Protein AF-A0A2S9G0G1-F1 (afdb_monomer_lite)

pLDDT: mean 94.13, std 5.35, range [69.38, 98.38]

Radius of gyration: 12.31 Å; chains: 1; bounding box: 27×34×29 Å

Secondary structure (DSSP, 8-state):
--HHHHHHHHHHHHHHHHHTT-HHHHHHTS-TT-EETTSSS-EESHHHHHHHHHTSPTT---------

Sequence (68 aa):
MDAAEVVTRVMDEWKAGIDTHDPGRGAGAFTEDAVFQGLRPYGVGGQAVADYYDSQPEGMTVTYRILE

Structure (mmCIF, N/CA/C/O backbone):
data_AF-A0A2S9G0G1-F1
#
_entry.id   AF-A0A2S9G0G1-F1
#
loop_
_atom_site.group_PDB
_atom_site.id
_atom_site.type_symbol
_atom_site.label_atom_id
_atom_site.label_alt_id
_atom_site.label_comp_id
_atom_site.label_asym_id
_atom_site.label_entity_id
_atom_site.label_seq_id
_atom_site.pdbx_PDB_ins_code
_atom_site.Cartn_x
_atom_site.Cartn_y
_atom_site.Cartn_z
_atom_site.occupancy
_atom_site.B_iso_or_equiv
_atom_site.auth_seq_id
_atom_site.auth_comp_id
_atom_site.auth_asym_id
_atom_site.auth_atom_id
_atom_site.pdbx_PDB_model_num
ATOM 1 N N . MET A 1 1 ? 9.342 -18.903 -11.958 1.00 69.38 1 MET A N 1
ATOM 2 C CA . MET A 1 1 ? 8.313 -17.911 -11.630 1.00 69.38 1 MET A CA 1
ATOM 3 C C . MET A 1 1 ? 8.454 -16.811 -12.652 1.00 69.38 1 MET A C 1
ATOM 5 O O . MET A 1 1 ? 9.565 -16.302 -12.783 1.00 69.38 1 MET A O 1
ATOM 9 N N . ASP A 1 2 ? 7.424 -16.560 -13.447 1.00 92.81 2 ASP A N 1
ATOM 10 C CA . ASP A 1 2 ? 7.434 -15.441 -14.391 1.00 92.81 2 ASP A CA 1
ATOM 11 C C . ASP A 1 2 ? 7.134 -14.109 -13.673 1.00 92.81 2 ASP A C 1
ATOM 13 O O . ASP A 1 2 ? 6.845 -14.076 -12.473 1.00 92.81 2 ASP A O 1
ATOM 17 N N . ALA A 1 3 ? 7.269 -12.988 -14.386 1.00 92.50 3 ALA A N 1
ATOM 18 C CA . ALA A 1 3 ? 7.048 -11.667 -13.801 1.00 92.50 3 ALA A CA 1
ATOM 19 C C . ALA A 1 3 ? 5.587 -11.456 -13.363 1.00 92.50 3 ALA A C 1
ATOM 21 O O . ALA A 1 3 ? 5.348 -10.836 -12.327 1.00 92.50 3 ALA A O 1
ATOM 22 N N . ALA A 1 4 ? 4.620 -11.996 -14.109 1.00 93.44 4 ALA A N 1
ATOM 23 C CA . ALA A 1 4 ? 3.203 -11.861 -13.795 1.00 93.44 4 ALA A CA 1
ATOM 24 C C . ALA A 1 4 ? 2.844 -12.617 -12.507 1.00 93.44 4 ALA A C 1
ATOM 26 O O . ALA A 1 4 ? 2.106 -12.097 -11.669 1.00 93.44 4 ALA A O 1
ATOM 27 N N . GLU A 1 5 ? 3.421 -13.799 -12.289 1.00 95.38 5 GLU A N 1
ATOM 28 C CA . GLU A 1 5 ? 3.278 -14.574 -11.057 1.00 95.38 5 GLU A CA 1
ATOM 29 C C . GLU A 1 5 ? 3.845 -13.828 -9.842 1.00 95.38 5 GLU A C 1
ATOM 31 O O . GLU A 1 5 ? 3.231 -13.842 -8.773 1.00 95.38 5 GLU A O 1
ATOM 36 N N . VAL A 1 6 ? 4.997 -13.162 -9.988 1.00 95.31 6 VAL A N 1
ATOM 37 C CA . VAL A 1 6 ? 5.585 -12.353 -8.907 1.00 95.31 6 VAL A CA 1
ATOM 38 C C . VAL A 1 6 ? 4.673 -11.177 -8.564 1.00 95.31 6 VAL A C 1
ATOM 40 O O . VAL A 1 6 ? 4.349 -10.982 -7.393 1.00 95.31 6 VAL A O 1
ATOM 43 N N . VAL A 1 7 ? 4.213 -10.429 -9.572 1.00 95.31 7 VAL A N 1
ATOM 44 C CA . VAL A 1 7 ? 3.316 -9.281 -9.363 1.00 95.31 7 VAL A CA 1
ATOM 45 C C . VAL A 1 7 ? 1.997 -9.727 -8.734 1.00 95.31 7 VAL A C 1
ATOM 47 O O . VAL A 1 7 ? 1.544 -9.097 -7.785 1.00 95.31 7 VAL A O 1
ATOM 50 N N . THR A 1 8 ? 1.417 -10.841 -9.190 1.00 96.75 8 THR A N 1
ATOM 51 C CA . THR A 1 8 ? 0.175 -11.394 -8.620 1.00 96.75 8 THR A CA 1
ATOM 52 C C . THR A 1 8 ? 0.322 -11.658 -7.126 1.00 96.75 8 THR A C 1
ATOM 54 O O . THR A 1 8 ? -0.497 -11.200 -6.340 1.00 96.75 8 THR A O 1
ATOM 57 N N . ARG A 1 9 ? 1.408 -12.314 -6.703 1.00 96.44 9 ARG A N 1
ATOM 58 C CA . ARG A 1 9 ? 1.634 -12.624 -5.281 1.00 96.44 9 ARG A CA 1
ATOM 59 C C . ARG A 1 9 ? 1.774 -11.374 -4.416 1.00 96.44 9 ARG A C 1
ATOM 61 O O . ARG A 1 9 ? 1.235 -11.338 -3.315 1.00 96.44 9 ARG A O 1
ATOM 68 N N . VAL A 1 10 ? 2.486 -10.358 -4.906 1.00 96.25 10 VAL A N 1
ATOM 69 C CA . VAL A 1 10 ? 2.638 -9.081 -4.188 1.00 96.25 10 VAL A CA 1
ATOM 70 C C . VAL A 1 10 ? 1.290 -8.364 -4.080 1.00 96.25 10 VAL A C 1
ATOM 72 O O . VAL A 1 10 ? 0.929 -7.885 -3.007 1.00 96.25 10 VAL A O 1
ATOM 75 N N . MET A 1 11 ? 0.518 -8.334 -5.168 1.00 97.56 11 MET A N 1
ATOM 76 C CA . MET A 1 11 ? -0.798 -7.693 -5.195 1.00 97.56 11 MET A CA 1
ATOM 77 C C . MET A 1 11 ? -1.837 -8.433 -4.342 1.00 97.56 11 MET A C 1
ATOM 79 O O . MET A 1 11 ? -2.687 -7.782 -3.736 1.00 97.56 11 MET A O 1
ATOM 83 N N . ASP A 1 12 ? -1.761 -9.762 -4.248 1.00 97.94 12 ASP A N 1
ATOM 84 C CA . ASP A 1 12 ? -2.603 -10.562 -3.352 1.00 97.94 12 ASP A CA 1
ATOM 85 C C . ASP A 1 12 ? -2.324 -10.254 -1.880 1.00 97.94 12 ASP A C 1
ATOM 87 O O . ASP A 1 12 ? -3.264 -10.097 -1.100 1.00 97.94 12 ASP A O 1
ATOM 91 N N . GLU A 1 13 ? -1.053 -10.116 -1.497 1.00 97.88 13 GLU A N 1
ATOM 92 C CA . GLU A 1 13 ? -0.675 -9.779 -0.122 1.00 97.88 13 GLU A CA 1
ATOM 93 C C . GLU A 1 13 ? -1.131 -8.367 0.257 1.00 97.88 13 GLU A C 1
ATOM 95 O O . GLU A 1 13 ? -1.739 -8.156 1.309 1.00 97.88 13 GLU A O 1
ATOM 100 N N . TRP A 1 14 ? -0.927 -7.415 -0.655 1.00 97.69 14 TRP A N 1
ATOM 101 C CA . TRP A 1 14 ? -1.425 -6.052 -0.518 1.00 97.69 14 TRP A CA 1
ATOM 102 C C . TRP A 1 14 ? -2.956 -5.999 -0.384 1.00 97.69 14 TRP A C 1
ATOM 104 O O . TRP A 1 14 ? -3.477 -5.363 0.537 1.00 97.69 14 TRP A O 1
ATOM 114 N N . LYS A 1 15 ? -3.688 -6.705 -1.260 1.00 98.38 15 LYS A N 1
ATOM 115 C CA . LYS A 1 15 ? -5.154 -6.807 -1.198 1.00 98.38 15 LYS A CA 1
ATOM 116 C C . LYS A 1 15 ? -5.603 -7.384 0.138 1.00 98.38 15 LYS A C 1
ATOM 118 O O . LYS A 1 15 ? -6.546 -6.871 0.734 1.00 98.38 15 LYS A O 1
ATOM 123 N N . ALA A 1 16 ? -4.943 -8.440 0.602 1.00 98.25 16 ALA A N 1
ATOM 124 C CA . ALA A 1 16 ? -5.316 -9.096 1.838 1.00 98.25 16 ALA A CA 1
ATOM 125 C C . ALA A 1 16 ? -5.120 -8.179 3.055 1.00 98.25 16 ALA A C 1
ATOM 127 O O . ALA A 1 16 ? -5.979 -8.179 3.928 1.00 98.25 16 ALA A O 1
ATOM 1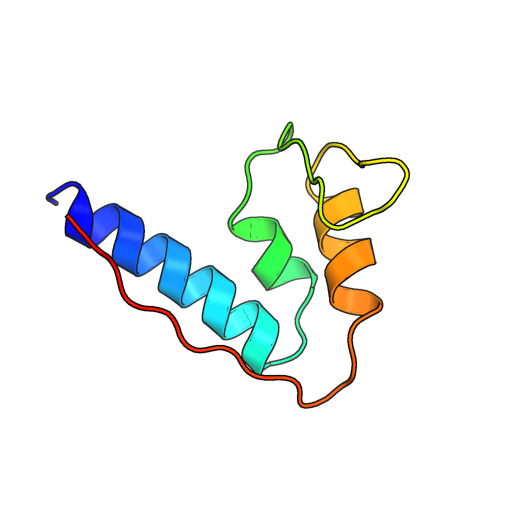28 N N . GLY A 1 17 ? -4.062 -7.357 3.085 1.00 97.81 17 GLY A N 1
ATOM 129 C CA . GLY A 1 17 ? -3.880 -6.329 4.118 1.00 97.81 17 GLY A CA 1
ATOM 130 C C . GLY A 1 17 ? -5.003 -5.287 4.137 1.00 97.81 17 GLY A C 1
ATOM 131 O O . GLY A 1 17 ? -5.495 -4.935 5.206 1.00 97.81 17 GLY A O 1
ATOM 132 N N . ILE A 1 18 ? -5.474 -4.843 2.967 1.00 97.38 18 ILE A N 1
ATOM 133 C CA . ILE A 1 18 ? -6.612 -3.913 2.878 1.00 97.38 18 ILE A CA 1
ATOM 134 C C . ILE A 1 18 ? -7.909 -4.581 3.342 1.00 97.38 18 ILE A C 1
ATOM 136 O O . ILE A 1 18 ? -8.591 -4.041 4.208 1.00 97.38 18 ILE A O 1
ATOM 140 N N . ASP A 1 19 ? -8.234 -5.755 2.796 1.00 98.31 19 ASP A N 1
ATOM 141 C CA . ASP A 1 19 ? -9.500 -6.444 3.065 1.00 98.31 19 ASP A CA 1
ATOM 142 C C . ASP A 1 19 ? -9.672 -6.813 4.547 1.00 98.31 19 ASP A C 1
ATOM 144 O O . ASP A 1 19 ? -10.800 -6.885 5.037 1.00 98.31 19 ASP A O 1
ATOM 148 N N . THR A 1 20 ? -8.571 -7.068 5.262 1.00 97.88 20 THR A N 1
ATOM 149 C CA . THR A 1 20 ? -8.594 -7.373 6.700 1.00 97.88 20 THR A CA 1
ATOM 150 C C . THR A 1 20 ? -8.347 -6.159 7.589 1.00 97.88 20 THR A C 1
ATOM 152 O O . THR A 1 20 ? -8.301 -6.333 8.803 1.00 97.88 20 THR A O 1
ATOM 155 N N . HIS A 1 21 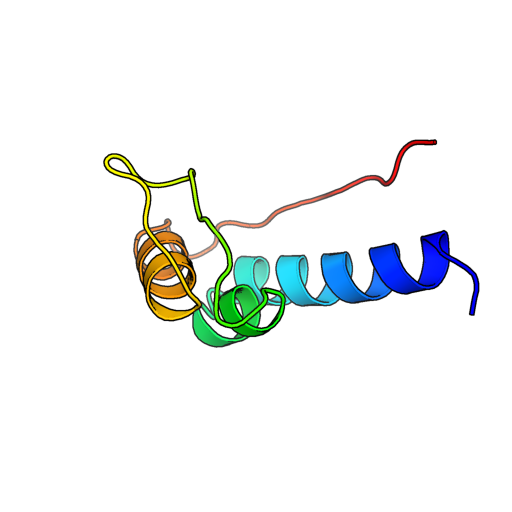? -8.171 -4.964 7.014 1.00 97.62 21 HIS A N 1
ATOM 156 C CA . HIS A 1 21 ? -7.744 -3.761 7.732 1.00 97.62 21 HIS A CA 1
ATOM 157 C C . HIS A 1 21 ? -6.512 -4.037 8.622 1.00 97.62 21 HIS A C 1
ATOM 159 O O . HIS A 1 21 ? -6.504 -3.767 9.819 1.00 97.62 21 HIS A O 1
ATOM 165 N N . ASP A 1 22 ? -5.477 -4.642 8.026 1.00 98.00 22 ASP A N 1
ATOM 166 C CA . ASP A 1 22 ? -4.167 -4.888 8.639 1.00 98.00 22 ASP A CA 1
ATOM 167 C C . ASP A 1 22 ? -3.117 -3.986 7.959 1.00 98.00 22 ASP A C 1
ATOM 169 O O . ASP A 1 22 ? -2.539 -4.356 6.924 1.00 98.00 22 ASP A O 1
ATOM 173 N N . PRO A 1 23 ? -2.862 -2.781 8.509 1.00 96.62 23 PRO A N 1
ATOM 174 C CA . PRO A 1 23 ? -1.924 -1.829 7.921 1.00 96.62 23 PRO A CA 1
ATOM 175 C C . PRO A 1 23 ? -0.489 -2.356 7.869 1.00 96.62 23 PRO A C 1
ATOM 177 O O . PRO A 1 23 ? 0.257 -2.014 6.952 1.00 96.62 23 PRO A O 1
ATOM 180 N N . GLY A 1 24 ? -0.101 -3.212 8.822 1.00 97.00 24 GLY A N 1
ATOM 181 C CA . GLY A 1 24 ? 1.229 -3.817 8.867 1.00 97.00 24 GLY A CA 1
ATOM 182 C C . GLY A 1 24 ? 1.441 -4.789 7.712 1.00 97.00 24 GLY A C 1
ATOM 183 O O . GLY A 1 24 ? 2.470 -4.741 7.038 1.00 97.00 24 GLY A O 1
ATOM 184 N N . ARG A 1 25 ? 0.431 -5.614 7.423 1.00 97.25 25 ARG A N 1
ATOM 185 C CA . ARG A 1 25 ? 0.426 -6.501 6.257 1.00 97.25 25 ARG A CA 1
ATOM 186 C C . ARG A 1 25 ? 0.473 -5.723 4.944 1.00 97.25 25 ARG A C 1
ATOM 188 O O . ARG A 1 25 ? 1.276 -6.044 4.072 1.00 97.25 25 ARG A O 1
ATOM 195 N N . GLY A 1 26 ? -0.328 -4.661 4.832 1.00 95.12 26 GLY A N 1
ATOM 196 C CA . GLY A 1 26 ? -0.303 -3.764 3.675 1.00 95.12 26 GLY A CA 1
ATOM 197 C C . GLY A 1 26 ? 1.069 -3.115 3.461 1.00 95.12 26 GLY A C 1
ATOM 198 O O . GLY A 1 26 ? 1.577 -3.107 2.341 1.00 95.12 26 GLY A O 1
ATOM 199 N N . ALA A 1 27 ? 1.702 -2.629 4.532 1.00 96.00 27 ALA A N 1
ATOM 200 C CA . ALA A 1 27 ? 3.038 -2.037 4.492 1.00 96.00 27 ALA A CA 1
ATOM 201 C C . ALA A 1 27 ? 4.146 -3.055 4.168 1.00 96.00 27 ALA A C 1
ATOM 203 O O . ALA A 1 27 ? 5.121 -2.697 3.511 1.00 96.00 27 ALA A O 1
ATOM 204 N N . GLY A 1 28 ? 3.990 -4.322 4.562 1.00 96.44 28 GLY A N 1
ATOM 205 C CA . GLY A 1 28 ? 4.951 -5.396 4.281 1.00 96.44 28 GLY A CA 1
ATOM 206 C C . GLY A 1 28 ? 5.129 -5.727 2.793 1.00 96.44 28 GLY A C 1
ATOM 207 O O . GLY A 1 28 ? 6.129 -6.337 2.420 1.00 96.44 28 GLY A O 1
ATOM 208 N N . ALA A 1 29 ? 4.201 -5.298 1.931 1.00 95.56 29 ALA A N 1
ATOM 209 C CA . ALA A 1 29 ? 4.327 -5.422 0.478 1.00 95.56 29 ALA A CA 1
ATOM 210 C C . ALA A 1 29 ? 5.261 -4.364 -0.156 1.00 95.56 29 ALA A C 1
ATOM 212 O O . ALA A 1 29 ? 5.536 -4.428 -1.355 1.00 95.56 29 ALA A O 1
ATOM 213 N N . PHE A 1 30 ? 5.742 -3.391 0.624 1.00 95.31 30 PHE A N 1
ATOM 214 C CA . PHE A 1 30 ? 6.580 -2.282 0.166 1.00 95.31 30 PHE A CA 1
ATOM 215 C C . PHE A 1 30 ? 8.040 -2.455 0.602 1.00 95.31 30 PHE A C 1
ATOM 217 O O . PHE A 1 30 ? 8.343 -3.128 1.586 1.00 95.31 30 PHE A O 1
ATOM 224 N N . THR A 1 31 ? 8.963 -1.816 -0.123 1.00 95.62 31 THR A N 1
ATOM 225 C CA . THR A 1 31 ? 10.367 -1.725 0.300 1.00 95.62 31 THR A CA 1
ATOM 226 C C . THR A 1 31 ? 10.523 -0.764 1.480 1.00 95.62 31 THR A C 1
ATOM 228 O O . THR A 1 31 ? 9.696 0.125 1.697 1.00 95.62 31 THR A O 1
ATOM 231 N N . GLU A 1 32 ? 11.613 -0.911 2.237 1.00 94.44 32 GLU A N 1
ATOM 232 C CA . GLU A 1 32 ? 11.908 -0.079 3.415 1.00 94.44 32 GLU A CA 1
ATOM 233 C C . GLU A 1 32 ? 11.977 1.426 3.095 1.00 94.44 32 GLU A C 1
ATOM 235 O O . GLU A 1 32 ? 11.707 2.256 3.961 1.00 94.44 32 GLU A O 1
ATOM 240 N N . ASP A 1 33 ? 12.299 1.777 1.850 1.00 95.75 33 ASP A N 1
ATOM 241 C CA . ASP A 1 33 ? 12.466 3.132 1.324 1.00 95.75 33 ASP A CA 1
ATOM 242 C C . ASP A 1 33 ? 11.346 3.561 0.358 1.00 95.75 33 ASP A C 1
ATOM 244 O O . ASP A 1 33 ? 11.486 4.552 -0.364 1.00 95.75 33 ASP A O 1
ATOM 248 N N . ALA A 1 34 ? 10.223 2.836 0.334 1.00 95.00 34 ALA A N 1
ATOM 249 C CA . ALA A 1 34 ? 9.133 3.112 -0.591 1.00 95.00 34 ALA A CA 1
ATOM 250 C C . ALA A 1 34 ? 8.609 4.549 -0.451 1.00 95.00 34 ALA A C 1
ATOM 252 O O . ALA A 1 34 ? 8.208 4.988 0.628 1.00 95.00 34 ALA A O 1
ATOM 253 N N . VAL A 1 35 ? 8.563 5.280 -1.566 1.00 94.50 35 VAL A N 1
ATOM 254 C CA . VAL A 1 35 ? 7.927 6.600 -1.626 1.00 94.50 35 VAL A CA 1
ATOM 2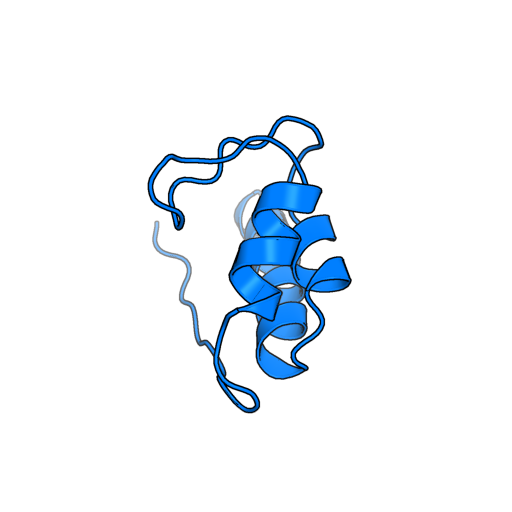55 C C . VAL A 1 35 ? 6.420 6.408 -1.749 1.00 94.50 35 VAL A C 1
ATOM 257 O O . VAL A 1 35 ? 5.929 5.922 -2.768 1.00 94.50 35 VAL A O 1
ATOM 260 N N . PHE A 1 36 ? 5.675 6.828 -0.729 1.00 92.38 36 PHE A N 1
ATOM 261 C CA . PHE A 1 36 ? 4.230 6.659 -0.668 1.00 92.38 36 PHE A CA 1
ATOM 262 C C . PHE A 1 36 ? 3.493 7.983 -0.894 1.00 92.38 36 PHE A C 1
ATOM 264 O O . PHE A 1 36 ? 3.487 8.882 -0.051 1.00 92.38 36 PHE A O 1
ATOM 271 N N . GLN A 1 37 ? 2.851 8.099 -2.059 1.00 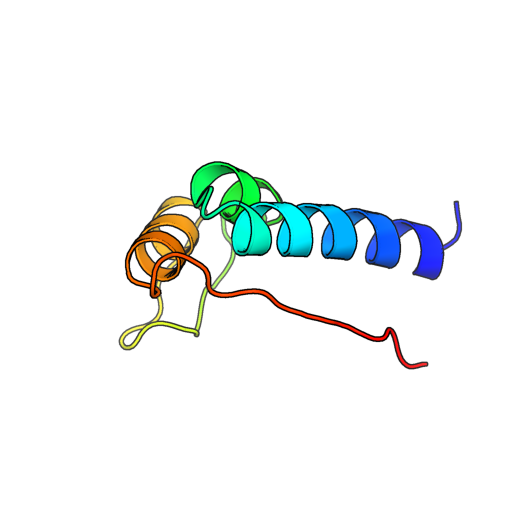89.69 37 GLN A N 1
ATOM 272 C CA . GLN A 1 37 ? 2.200 9.330 -2.526 1.00 89.69 37 GLN A CA 1
ATOM 273 C C . GLN A 1 37 ? 0.689 9.391 -2.243 1.00 89.69 37 GLN A C 1
ATOM 275 O O . GLN A 1 37 ? 0.036 10.350 -2.650 1.00 89.69 37 GLN A O 1
ATOM 280 N N . GLY A 1 38 ? 0.127 8.398 -1.539 1.00 78.31 38 GLY A N 1
ATOM 281 C CA . GLY A 1 38 ? -1.276 8.422 -1.100 1.00 78.31 38 GLY A CA 1
ATOM 282 C C . GLY A 1 38 ? -1.565 9.479 -0.024 1.00 78.31 38 GLY A C 1
ATOM 283 O O . GLY A 1 38 ? -2.712 9.883 0.148 1.00 78.31 38 GLY A O 1
ATOM 284 N N . LEU A 1 39 ? -0.522 9.970 0.657 1.00 75.81 39 LEU A N 1
ATOM 285 C CA . LEU A 1 39 ? -0.577 11.062 1.631 1.00 75.81 39 LEU A CA 1
ATOM 286 C C . LEU A 1 39 ? -0.136 12.395 1.006 1.00 75.81 39 LEU A C 1
ATOM 288 O O . LEU A 1 39 ? 0.655 12.442 0.059 1.00 75.81 39 LEU A O 1
ATOM 292 N N . ARG A 1 40 ? -0.626 13.511 1.563 1.00 81.25 40 ARG A N 1
ATOM 293 C CA . ARG A 1 40 ? -0.132 14.863 1.259 1.00 81.25 40 ARG A CA 1
ATOM 294 C C . ARG A 1 40 ? 0.241 15.581 2.563 1.00 81.25 40 ARG A C 1
ATOM 296 O O . ARG A 1 40 ? -0.667 15.882 3.334 1.00 81.25 40 ARG A O 1
ATOM 303 N N . PRO A 1 41 ? 1.531 15.915 2.788 1.00 86.94 41 PRO A N 1
ATOM 304 C CA . PRO A 1 41 ? 2.705 15.588 1.957 1.00 86.94 41 PRO A CA 1
ATOM 305 C C . PRO A 1 41 ? 2.940 14.070 1.829 1.00 86.94 41 PRO A C 1
ATOM 307 O O . PRO A 1 41 ? 2.392 13.301 2.611 1.00 86.94 41 PRO A O 1
ATOM 310 N N . TYR A 1 42 ? 3.717 13.644 0.824 1.00 92.44 42 TYR A N 1
ATOM 311 C CA . TYR A 1 42 ? 4.070 12.226 0.672 1.00 92.44 42 TYR A CA 1
ATOM 312 C C . TYR A 1 42 ? 4.909 11.752 1.867 1.00 92.44 42 TYR A C 1
ATOM 314 O O . TYR A 1 42 ? 5.584 12.558 2.513 1.00 92.44 42 TYR A O 1
ATOM 322 N N . GLY A 1 43 ? 4.899 10.446 2.126 1.00 93.50 43 GLY A N 1
ATOM 323 C CA . GLY A 1 43 ? 5.759 9.812 3.125 1.00 93.50 43 GLY A CA 1
ATOM 324 C C . GLY A 1 43 ? 6.761 8.842 2.500 1.00 93.50 43 GLY A C 1
ATOM 325 O O . GLY A 1 43 ? 6.664 8.515 1.316 1.00 93.50 43 GLY A O 1
ATOM 326 N N . VAL A 1 44 ? 7.745 8.404 3.287 1.00 96.00 44 VAL A N 1
ATOM 327 C CA . VAL A 1 44 ? 8.769 7.436 2.866 1.00 96.00 44 VAL A CA 1
ATOM 328 C C . VAL A 1 44 ? 8.853 6.307 3.889 1.00 96.00 44 VAL A C 1
ATOM 330 O O . VAL A 1 44 ? 8.893 6.566 5.092 1.00 96.00 44 VAL A O 1
ATOM 333 N N . GLY A 1 45 ? 8.906 5.074 3.391 1.00 95.62 45 GLY A N 1
ATOM 334 C CA . GLY A 1 45 ? 9.071 3.849 4.163 1.00 95.62 45 GLY A CA 1
ATOM 335 C C . GLY A 1 45 ? 7.776 3.265 4.726 1.00 95.62 45 GLY A C 1
ATOM 336 O O . GLY A 1 45 ? 6.705 3.873 4.665 1.00 95.62 45 GLY A O 1
ATOM 337 N N . GLY A 1 46 ? 7.885 2.057 5.285 1.00 95.25 46 GLY A N 1
ATOM 338 C CA . GLY A 1 46 ? 6.736 1.240 5.697 1.00 95.25 46 GLY A CA 1
ATOM 339 C C . GLY A 1 46 ? 5.800 1.910 6.709 1.00 95.25 46 GLY A C 1
ATOM 340 O O . GLY A 1 46 ? 4.590 1.733 6.610 1.00 95.25 46 GLY A O 1
ATOM 341 N N . GLN A 1 47 ? 6.318 2.740 7.623 1.00 94.88 47 GLN A N 1
ATOM 342 C CA . GLN A 1 47 ? 5.475 3.456 8.591 1.00 94.88 47 GLN A CA 1
ATOM 343 C C . GLN A 1 47 ? 4.506 4.421 7.898 1.00 94.88 47 GLN A C 1
ATOM 345 O O . GLN A 1 47 ? 3.328 4.435 8.225 1.00 94.88 47 GLN A O 1
ATOM 350 N N . ALA A 1 48 ? 4.966 5.170 6.890 1.00 94.75 48 ALA A N 1
ATOM 351 C CA . ALA A 1 48 ? 4.096 6.087 6.157 1.00 94.75 48 ALA A CA 1
ATOM 352 C C . ALA A 1 48 ? 2.991 5.353 5.379 1.00 94.75 48 ALA A C 1
ATOM 354 O O . ALA A 1 48 ? 1.888 5.874 5.218 1.00 94.75 48 ALA A O 1
ATOM 355 N N . VAL A 1 49 ? 3.289 4.146 4.893 1.00 95.56 49 VAL A N 1
ATOM 356 C CA . VAL A 1 49 ? 2.309 3.274 4.237 1.00 95.56 49 VAL A CA 1
ATOM 357 C C . VAL A 1 49 ? 1.283 2.761 5.251 1.00 95.56 49 VAL A C 1
ATOM 359 O O . VAL A 1 49 ? 0.082 2.828 4.992 1.00 95.56 49 VAL A O 1
ATOM 362 N N . ALA A 1 50 ? 1.746 2.283 6.409 1.00 95.81 50 ALA A N 1
ATOM 363 C CA . ALA A 1 50 ? 0.883 1.796 7.479 1.00 95.81 50 ALA A CA 1
ATOM 364 C C . ALA A 1 50 ? -0.041 2.908 7.997 1.00 95.81 50 ALA A C 1
ATOM 366 O O . ALA A 1 50 ? -1.250 2.713 8.025 1.00 95.81 50 AL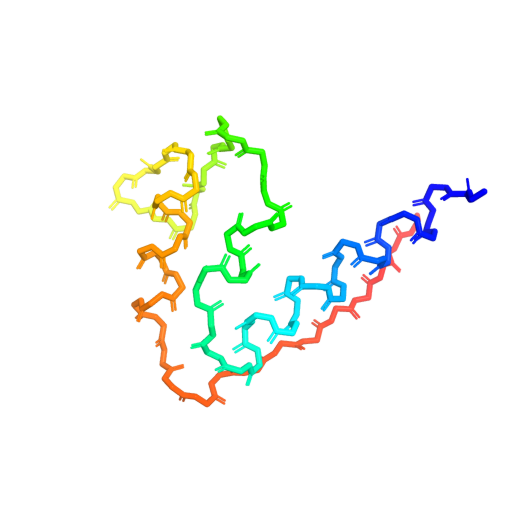A A O 1
ATOM 367 N N . ASP A 1 51 ? 0.496 4.094 8.296 1.00 94.88 51 ASP A N 1
ATOM 368 C CA . ASP A 1 51 ? -0.283 5.251 8.760 1.00 94.88 51 ASP A CA 1
ATOM 369 C C . ASP A 1 51 ? -1.383 5.634 7.755 1.00 94.88 51 ASP A C 1
ATOM 371 O O . ASP A 1 51 ? -2.502 5.989 8.132 1.00 94.88 51 ASP A O 1
ATOM 375 N N . TYR A 1 52 ? -1.096 5.533 6.451 1.00 94.00 52 TYR A N 1
ATOM 376 C CA . TYR A 1 52 ? -2.108 5.757 5.424 1.00 94.00 52 TYR A CA 1
ATOM 377 C C . TYR A 1 52 ? -3.230 4.719 5.473 1.00 94.00 52 TYR A C 1
ATOM 379 O O . TYR A 1 52 ? -4.397 5.113 5.432 1.00 94.00 52 TYR A O 1
ATOM 387 N N . TYR A 1 53 ? -2.903 3.425 5.529 1.00 94.88 53 TYR A N 1
ATOM 388 C CA . TYR A 1 53 ? -3.916 2.366 5.531 1.00 94.88 53 TYR A CA 1
ATOM 389 C C . TYR A 1 53 ? -4.714 2.304 6.837 1.00 94.88 53 TYR A C 1
ATOM 391 O O . TYR A 1 53 ? -5.917 2.064 6.776 1.00 94.88 53 TYR A O 1
ATOM 399 N N . ASP A 1 54 ? -4.089 2.610 7.975 1.00 95.69 54 ASP A N 1
ATOM 400 C CA . ASP A 1 54 ? -4.749 2.750 9.281 1.00 95.69 54 ASP A CA 1
ATOM 401 C C . ASP A 1 54 ? -5.782 3.889 9.273 1.00 95.69 54 ASP A C 1
ATOM 403 O O . ASP A 1 54 ? -6.861 3.782 9.845 1.00 95.69 54 ASP A O 1
ATOM 407 N N . SER A 1 55 ? -5.510 4.968 8.526 1.00 93.56 55 SER A N 1
ATOM 408 C CA . SER A 1 55 ? -6.463 6.076 8.366 1.00 93.56 55 SER A CA 1
ATOM 409 C C . SER A 1 55 ? -7.650 5.788 7.432 1.00 93.56 55 SER A C 1
ATOM 411 O O . SER A 1 55 ? -8.533 6.641 7.293 1.00 93.56 55 SER A O 1
ATOM 413 N N . GLN A 1 56 ? -7.685 4.633 6.756 1.00 94.12 56 GLN A N 1
ATOM 414 C CA . GLN A 1 56 ? -8.790 4.284 5.857 1.00 94.12 56 GLN A CA 1
ATOM 415 C C . GLN A 1 56 ? -9.988 3.714 6.631 1.00 94.12 56 GLN A C 1
ATOM 417 O O . GLN A 1 56 ? -9.826 3.208 7.736 1.00 94.12 56 GLN A O 1
ATOM 422 N N . PRO A 1 57 ? -11.212 3.760 6.076 1.00 95.06 57 PRO A N 1
ATOM 423 C CA . PRO A 1 57 ? -12.375 3.196 6.752 1.00 95.06 57 PRO A CA 1
ATOM 424 C C . PRO A 1 57 ? -12.239 1.692 7.026 1.00 95.06 57 PRO A C 1
ATOM 426 O O . PRO A 1 57 ? -11.824 0.925 6.152 1.00 95.06 57 PRO A O 1
ATOM 429 N N . GLU A 1 58 ? -12.692 1.259 8.203 1.00 94.12 58 GLU A N 1
ATOM 430 C CA . GLU A 1 58 ? -12.900 -0.162 8.486 1.00 94.12 58 GLU A CA 1
ATOM 431 C C . GLU A 1 58 ? -13.881 -0.782 7.474 1.00 94.12 58 GLU A C 1
ATOM 433 O O . GLU A 1 58 ? -14.862 -0.160 7.055 1.00 94.12 58 GLU A O 1
ATOM 438 N N . GLY A 1 59 ? -13.621 -2.028 7.072 1.00 96.00 59 GLY A N 1
ATOM 439 C CA . GLY A 1 59 ? -14.455 -2.762 6.113 1.00 96.00 59 GLY A CA 1
ATOM 440 C C . GLY A 1 59 ? -14.276 -2.352 4.646 1.00 96.00 59 GLY A C 1
ATOM 441 O O . GLY A 1 59 ? -14.969 -2.889 3.777 1.00 96.00 59 GLY A O 1
ATOM 442 N N . MET A 1 60 ? -13.356 -1.430 4.340 1.00 96.62 60 MET A N 1
ATOM 443 C CA . MET A 1 60 ? -12.935 -1.165 2.965 1.00 96.62 60 MET A CA 1
ATOM 444 C C . MET A 1 60 ? -12.301 -2.422 2.350 1.00 96.62 60 MET A C 1
ATOM 446 O O . MET A 1 60 ? -11.496 -3.097 2.979 1.00 96.62 60 MET A O 1
ATOM 450 N N . THR A 1 61 ? -12.645 -2.723 1.098 1.00 97.69 61 THR A N 1
ATOM 451 C CA . THR A 1 61 ? -12.060 -3.834 0.330 1.00 97.69 61 THR A CA 1
ATOM 452 C C . THR A 1 61 ? -11.584 -3.338 -1.026 1.00 97.69 61 THR A C 1
ATOM 454 O O . THR A 1 61 ? -12.010 -2.278 -1.497 1.00 97.69 61 THR A O 1
ATOM 457 N N . VAL A 1 62 ? -10.701 -4.100 -1.674 1.00 97.12 62 VAL A N 1
ATOM 458 C CA . VAL A 1 62 ? -10.145 -3.719 -2.979 1.00 97.12 62 VAL A CA 1
ATOM 459 C C . VAL A 1 62 ? -10.148 -4.871 -3.973 1.00 97.12 62 VAL A C 1
ATOM 461 O O . VAL A 1 62 ? -10.003 -6.033 -3.614 1.00 97.12 62 VAL A O 1
ATOM 464 N N . THR A 1 63 ? -10.279 -4.570 -5.260 1.00 97.88 63 THR A N 1
ATOM 465 C CA . THR A 1 63 ? -10.063 -5.539 -6.343 1.00 97.88 63 THR A CA 1
ATOM 466 C C . THR A 1 63 ? -9.036 -4.991 -7.312 1.00 97.88 63 THR A C 1
ATOM 468 O O . THR A 1 63 ? -9.037 -3.791 -7.581 1.00 97.88 63 THR A O 1
ATOM 471 N N . TYR A 1 64 ? -8.210 -5.860 -7.884 1.00 96.88 64 TYR A N 1
ATOM 472 C CA . TYR A 1 64 ? -7.232 -5.474 -8.891 1.00 96.88 64 TYR A CA 1
ATOM 473 C C . TYR A 1 64 ? -7.294 -6.414 -10.100 1.00 96.88 64 TYR A C 1
ATOM 475 O O . TYR A 1 64 ? -7.794 -7.537 -10.021 1.00 96.88 64 TYR A O 1
ATOM 483 N N . ARG A 1 65 ? -6.788 -5.932 -11.234 1.00 95.75 65 ARG A N 1
ATOM 484 C CA . ARG A 1 65 ? -6.527 -6.718 -12.443 1.00 95.75 65 ARG A CA 1
ATOM 485 C C . ARG A 1 65 ? -5.157 -6.305 -12.968 1.00 95.75 65 ARG A C 1
ATOM 487 O O . ARG A 1 65 ? -4.916 -5.113 -13.135 1.00 95.75 65 ARG A O 1
ATOM 494 N N . ILE A 1 66 ? -4.294 -7.278 -13.240 1.00 92.88 66 ILE A N 1
ATOM 495 C CA . ILE A 1 66 ? -3.010 -7.045 -13.911 1.00 92.88 66 ILE A CA 1
ATOM 496 C C . ILE A 1 66 ? -3.279 -6.854 -15.408 1.00 92.88 66 ILE A C 1
ATOM 498 O O . ILE A 1 66 ? -4.072 -7.595 -15.992 1.00 92.88 66 ILE A O 1
ATOM 502 N N . LEU A 1 67 ? -2.663 -5.830 -15.996 1.00 92.31 67 LEU A N 1
ATOM 503 C CA . LEU A 1 67 ? -2.723 -5.507 -17.423 1.00 92.31 67 LEU A CA 1
ATOM 504 C C . LEU A 1 67 ? -1.312 -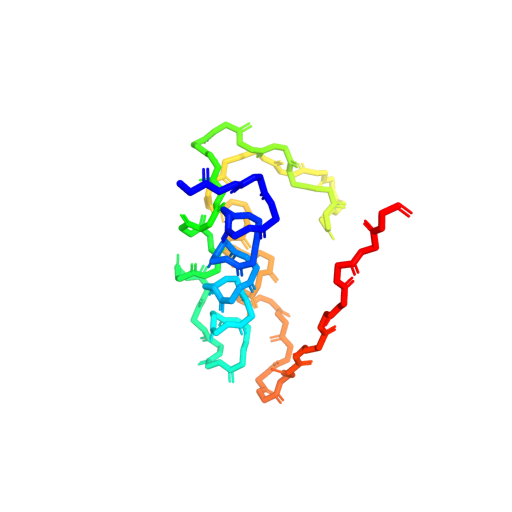5.630 -18.017 1.00 92.31 67 LEU A C 1
ATOM 506 O O . LEU A 1 67 ? -0.341 -5.367 -17.307 1.00 92.31 67 LEU A O 1
ATOM 510 N N . GLU A 1 68 ? -1.226 -6.002 -19.295 1.00 80.38 68 GLU A N 1
ATOM 511 C CA . GLU A 1 68 ? 0.015 -6.123 -20.081 1.00 80.38 68 GLU A CA 1
ATOM 512 C C . GLU A 1 68 ? 0.055 -5.097 -21.219 1.00 80.38 68 GLU A C 1
ATOM 514 O O . GLU A 1 68 ? -1.014 -4.857 -21.834 1.00 80.38 68 GLU A O 1
#

Foldseek 3Di:
DDPVVVVVVLVVQLQVCLQQLPLQSNLVSDDQQDFAVLDVVIDGGSVSSSVSSNPDDPRDGDDDDDDD